Protein AF-A0A1X0R2D4-F1 (afdb_monomer)

pLDDT: mean 73.4, std 14.48, range [36.28, 89.81]

Secondary structure (DSSP, 8-state):
--HHHHHHHHHHHHHHHHHHHHHHHHHHHHHHT------HHHHHHHHH--S--TT-HHHHHHHHHHHHHHHTT---GGGHHHHHHHTTS--HHHHHHHHHHHHHHHTT-HHHHHHHHHHHHHHHHTTS--

Foldseek 3Di:
DPPVVVVVVVVVVVVVVVVVVCCCVVLVVLLVPQPDQDDLVVLLCQLPDPPPPVPCVSLLNSLSNLVNCVSVVHDNVVCLVSLLVQCLDPDPSSVVSSVVVLVSCCVVPVVSVVVSVVSVVVSVVVPPPD

Organism: NCBI:txid86635

Radius of gyration: 18.93 Å; Cα contacts (8 Å, |Δi|>4): 76; chains: 1; bounding box: 53×47×43 Å

Mean predicted aligned error: 11.96 Å

Nearest PDB structures (foldseek):
  6owo-assembly1_B  TM=8.757E-01  e=3.777E-05  Mus musculus
  7oho-assembly1_BBB  TM=8.797E-01  e=3.797E-04  Homo sapiens
  9c59-assembly1_B  TM=8.242E-01  e=1.747E-02  Homo sapiens
  8d00-assembly1_A  TM=5.655E-01  e=2.983E+00  Arabidopsis thaliana
  5t8v-assembly1_A  TM=5.249E-01  e=2.549E+00  Thermochaetoides thermophila DSM 1495

Structure (mmCIF, N/CA/C/O backbone):
data_AF-A0A1X0R2D4-F1
#
_entry.id   AF-A0A1X0R2D4-F1
#
loop_
_atom_site.group_PDB
_atom_site.id
_atom_site.type_symbol
_atom_site.label_atom_id
_atom_site.label_alt_id
_atom_site.label_comp_id
_atom_site.label_asym_id
_atom_site.label_entity_id
_atom_site.label_seq_id
_atom_site.pdbx_PDB_ins_code
_atom_site.Cartn_x
_atom_site.Cartn_y
_atom_site.Cartn_z
_atom_site.occupancy
_atom_site.B_iso_or_equiv
_atom_site.auth_seq_id
_atom_site.auth_comp_id
_atom_site.auth_asym_id
_atom_site.auth_atom_id
_atom_site.pdbx_PDB_model_num
ATOM 1 N N . MET A 1 1 ? 24.960 36.013 -26.367 1.00 56.59 1 MET A N 1
ATOM 2 C CA . MET A 1 1 ? 24.403 34.650 -26.585 1.00 56.59 1 MET A CA 1
ATOM 3 C C . MET A 1 1 ? 24.759 33.670 -25.456 1.00 56.59 1 MET A C 1
ATOM 5 O O . MET A 1 1 ? 24.051 32.684 -25.283 1.00 56.59 1 MET A O 1
ATOM 9 N N . SER A 1 2 ? 25.836 33.905 -24.694 1.00 59.03 2 SER A N 1
ATOM 10 C CA . SER A 1 2 ? 26.316 32.978 -23.657 1.00 59.03 2 SER A CA 1
ATOM 11 C C . SER A 1 2 ? 25.566 33.107 -22.324 1.00 59.03 2 SER A C 1
ATOM 13 O O . SER A 1 2 ? 25.245 32.090 -21.719 1.00 59.03 2 SER A O 1
ATOM 15 N N . ASP A 1 3 ? 25.176 34.317 -21.915 1.00 57.66 3 ASP A N 1
ATOM 16 C CA . ASP A 1 3 ? 24.598 34.574 -20.581 1.00 57.66 3 ASP A CA 1
ATOM 17 C C . ASP A 1 3 ? 23.207 33.956 -20.374 1.00 57.66 3 ASP A C 1
ATOM 19 O O . ASP A 1 3 ? 22.921 33.374 -19.328 1.00 57.66 3 ASP A O 1
ATOM 23 N N . ALA A 1 4 ? 22.366 33.958 -21.412 1.00 59.19 4 ALA A N 1
ATOM 24 C CA . ALA A 1 4 ? 21.039 33.340 -21.363 1.00 59.19 4 ALA A CA 1
ATOM 25 C C . ALA A 1 4 ? 21.099 31.807 -21.191 1.00 59.19 4 ALA A C 1
ATOM 27 O O . ALA A 1 4 ? 20.222 31.218 -20.557 1.00 59.19 4 ALA A O 1
ATOM 28 N N . LYS A 1 5 ? 22.153 31.152 -21.705 1.00 56.84 5 LYS A N 1
ATOM 29 C CA . LYS A 1 5 ? 22.366 29.704 -21.534 1.00 56.84 5 LYS A CA 1
ATOM 30 C C . LYS A 1 5 ? 22.801 29.356 -20.110 1.00 56.84 5 LYS A C 1
ATOM 32 O O . LYS A 1 5 ? 22.374 28.322 -19.599 1.00 56.84 5 LYS A O 1
ATOM 37 N N . TYR A 1 6 ? 23.606 30.198 -19.459 1.00 58.03 6 TYR A N 1
ATOM 38 C CA . TYR A 1 6 ? 23.994 29.997 -18.057 1.00 58.03 6 TYR A CA 1
ATOM 39 C C . TYR A 1 6 ? 22.823 30.232 -17.101 1.00 58.03 6 TYR A C 1
ATOM 41 O O . TYR A 1 6 ? 22.642 29.454 -16.169 1.00 58.03 6 TYR A O 1
ATOM 49 N N . PHE A 1 7 ? 21.978 31.225 -17.383 1.00 60.88 7 PHE A N 1
ATOM 50 C CA . PHE A 1 7 ? 20.772 31.491 -16.599 1.00 60.88 7 PHE A CA 1
ATOM 51 C C . PHE A 1 7 ? 19.745 30.347 -16.694 1.00 60.88 7 PHE A C 1
ATOM 53 O O . PHE A 1 7 ? 19.263 29.856 -15.675 1.00 60.88 7 PHE A O 1
ATOM 60 N N . GLN A 1 8 ? 19.482 29.837 -17.904 1.00 56.62 8 GLN A N 1
ATOM 61 C CA . GLN A 1 8 ? 18.628 28.659 -18.112 1.00 56.62 8 GLN A CA 1
ATOM 62 C C . GLN A 1 8 ? 19.200 27.388 -17.468 1.00 56.62 8 GLN A C 1
ATOM 64 O O . GLN A 1 8 ? 18.460 26.650 -16.819 1.00 56.62 8 GLN A O 1
ATOM 69 N N . ARG A 1 9 ? 20.517 27.145 -17.574 1.00 57.12 9 ARG A N 1
ATOM 70 C CA . ARG A 1 9 ? 21.158 26.018 -16.873 1.00 57.12 9 ARG A CA 1
ATOM 71 C C . ARG A 1 9 ? 21.061 26.164 -15.358 1.00 57.12 9 ARG A C 1
ATOM 73 O O . ARG A 1 9 ? 20.760 25.178 -14.700 1.00 57.12 9 ARG A O 1
ATOM 80 N N . GLY A 1 10 ? 21.255 27.365 -14.813 1.00 59.97 10 GLY A N 1
ATOM 81 C CA . GLY A 1 10 ? 21.095 27.648 -13.387 1.00 59.97 10 GLY A CA 1
ATOM 82 C C . GLY A 1 10 ? 19.697 27.287 -12.889 1.00 59.97 10 GLY A C 1
ATOM 83 O O . GLY A 1 10 ? 19.569 26.516 -11.944 1.00 59.97 10 GLY A O 1
ATOM 84 N N . ILE A 1 11 ? 18.645 27.737 -13.580 1.00 61.50 11 ILE A N 1
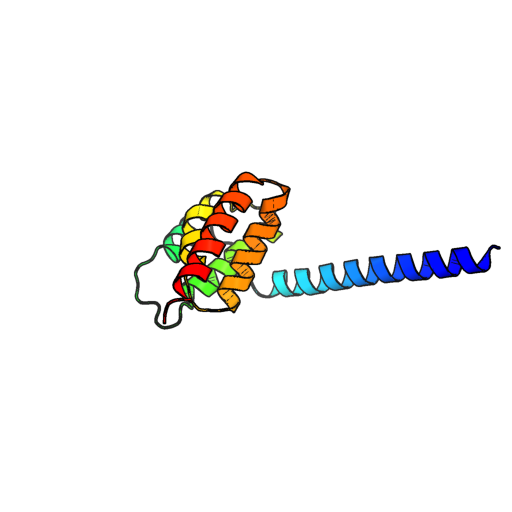ATOM 85 C CA . ILE A 1 11 ? 17.247 27.404 -13.247 1.00 61.50 11 ILE A CA 1
ATOM 86 C C . ILE A 1 11 ? 16.993 25.890 -13.307 1.00 61.50 11 ILE A C 1
ATOM 88 O O . ILE A 1 11 ? 16.353 25.338 -12.413 1.00 61.50 11 ILE A O 1
ATOM 92 N N . HIS A 1 12 ? 17.524 25.200 -14.320 1.00 60.09 12 HIS A N 1
ATOM 93 C CA . HIS A 1 12 ? 17.372 23.748 -14.461 1.00 60.09 12 HIS A CA 1
ATOM 94 C C . HIS A 1 12 ? 18.081 22.978 -13.336 1.00 60.09 12 HIS A C 1
ATOM 96 O O . HIS A 1 12 ? 17.561 21.991 -12.818 1.00 60.09 12 HIS A O 1
ATOM 102 N N . ILE A 1 13 ? 19.253 23.462 -12.923 1.00 68.19 13 ILE A N 1
ATOM 103 C CA . ILE A 1 13 ? 20.042 22.904 -11.827 1.00 68.19 13 ILE A CA 1
ATOM 104 C C . ILE A 1 13 ? 19.319 23.123 -10.490 1.00 68.19 13 ILE A C 1
ATOM 106 O O . ILE A 1 13 ? 19.140 22.166 -9.741 1.00 68.19 13 ILE A O 1
ATOM 110 N N . TYR A 1 14 ? 18.813 24.330 -10.212 1.00 64.31 14 TYR A N 1
ATOM 111 C CA . TYR A 1 14 ? 18.020 24.598 -9.006 1.00 64.31 14 TYR A CA 1
ATOM 112 C C . TYR A 1 14 ? 16.707 23.815 -8.983 1.00 64.31 14 TYR A C 1
ATOM 114 O O . TYR A 1 14 ? 16.324 23.336 -7.924 1.00 64.31 14 TYR A O 1
ATOM 122 N N . SER A 1 15 ? 16.044 23.613 -10.124 1.00 60.88 15 SER A N 1
ATOM 123 C CA . SER A 1 15 ? 14.855 22.757 -10.212 1.00 60.88 15 SER A CA 1
ATOM 124 C C . SER A 1 15 ? 15.185 21.294 -9.887 1.00 60.88 15 SER A C 1
ATOM 126 O O . SER A 1 15 ? 14.466 20.657 -9.117 1.00 60.88 15 SER A O 1
ATOM 128 N N . HIS A 1 16 ? 16.317 20.781 -10.382 1.00 61.00 16 HIS A N 1
ATOM 129 C CA . HIS A 1 16 ? 16.769 19.418 -10.104 1.00 61.00 16 HIS A CA 1
ATOM 130 C C . HIS A 1 16 ? 17.220 19.235 -8.647 1.00 61.00 16 HIS A C 1
ATOM 132 O O . HIS A 1 16 ? 16.869 18.234 -8.031 1.00 61.00 16 HIS A O 1
ATOM 138 N N . TYR A 1 17 ? 17.928 20.205 -8.056 1.00 63.38 17 TYR A N 1
ATOM 139 C CA . TYR A 1 17 ? 18.297 20.178 -6.636 1.00 63.38 17 TYR A CA 1
ATOM 140 C C . TYR A 1 17 ? 17.111 20.420 -5.713 1.00 63.38 17 TYR A C 1
ATOM 142 O O . TYR A 1 17 ? 17.055 19.809 -4.659 1.00 63.38 17 TYR A O 1
ATOM 150 N N . PHE A 1 18 ? 16.149 21.259 -6.089 1.00 60.84 18 PHE A N 1
ATOM 151 C CA . PHE A 1 18 ? 14.922 21.447 -5.322 1.00 60.84 18 PHE A CA 1
ATOM 152 C C . PHE A 1 18 ? 14.080 20.173 -5.343 1.00 60.84 18 PHE A C 1
ATOM 154 O O . PHE A 1 18 ? 13.630 19.720 -4.296 1.00 60.84 18 PHE A O 1
ATOM 161 N N . PHE A 1 19 ? 13.948 19.531 -6.506 1.00 56.34 19 PHE A N 1
ATOM 162 C CA . PHE A 1 19 ? 13.298 18.231 -6.620 1.00 56.34 19 PHE A CA 1
ATOM 163 C C . PHE A 1 19 ? 14.059 17.161 -5.833 1.00 56.34 19 PHE A C 1
ATOM 165 O O . PHE A 1 19 ? 13.447 16.459 -5.042 1.00 56.34 19 PHE A O 1
ATOM 172 N N . PHE A 1 20 ? 15.385 17.080 -5.961 1.00 57.75 20 PHE A N 1
ATOM 173 C CA . PHE A 1 20 ? 16.215 16.114 -5.240 1.00 57.75 20 PHE A CA 1
ATOM 174 C C . PHE A 1 20 ? 16.220 16.359 -3.727 1.00 57.75 20 PHE A C 1
ATOM 176 O O . PHE A 1 20 ? 16.132 15.405 -2.965 1.00 57.75 20 PHE A O 1
ATOM 183 N N . PHE A 1 21 ? 16.258 17.610 -3.267 1.00 56.38 21 PHE A N 1
ATOM 184 C CA . PHE A 1 21 ? 16.219 17.988 -1.852 1.00 56.38 21 PHE A CA 1
ATOM 185 C C . PHE A 1 21 ? 14.836 17.750 -1.248 1.00 56.38 21 PHE A C 1
ATOM 187 O O . PHE A 1 21 ? 14.737 17.244 -0.135 1.00 56.38 21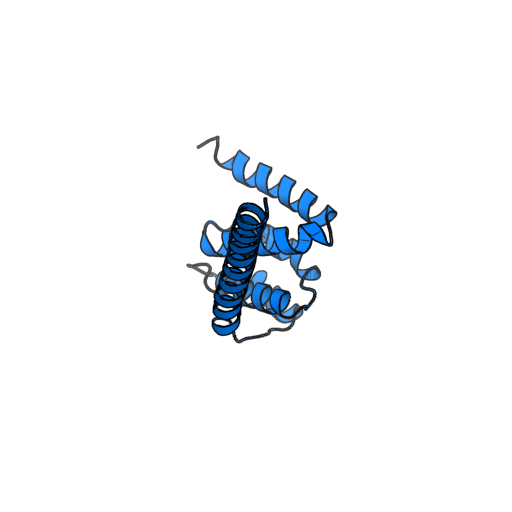 PHE A O 1
ATOM 194 N N . PHE A 1 22 ? 13.761 18.033 -1.985 1.00 51.12 22 PHE A N 1
ATOM 195 C CA . PHE A 1 22 ? 12.407 17.712 -1.545 1.00 51.12 22 PHE A CA 1
ATOM 196 C C . PHE A 1 22 ? 12.187 16.199 -1.525 1.00 51.12 22 PHE A C 1
ATOM 198 O O . PHE A 1 22 ? 11.636 15.684 -0.561 1.00 51.12 22 PHE A O 1
ATOM 205 N N . PHE A 1 23 ? 12.681 15.467 -2.527 1.00 51.09 23 PHE A N 1
ATOM 206 C CA . PHE A 1 23 ? 12.579 14.011 -2.565 1.00 51.09 23 PHE A CA 1
ATOM 207 C C . PHE A 1 23 ? 13.403 13.379 -1.449 1.00 51.09 23 PHE A C 1
ATOM 209 O O . PHE A 1 23 ? 12.874 12.558 -0.724 1.00 51.09 23 PHE A O 1
ATOM 216 N N . THR A 1 24 ? 14.649 13.801 -1.236 1.00 57.91 24 THR A N 1
ATOM 217 C CA . THR A 1 24 ? 15.506 13.267 -0.168 1.00 57.91 24 THR A CA 1
ATOM 218 C C . THR A 1 24 ? 15.010 13.644 1.216 1.00 57.91 24 THR A C 1
ATOM 220 O O . THR A 1 24 ? 14.937 12.760 2.049 1.00 57.91 24 THR A O 1
ATOM 223 N N . ASN A 1 25 ? 14.583 14.880 1.483 1.00 46.81 25 ASN A N 1
ATOM 224 C CA . ASN A 1 25 ? 14.090 15.251 2.815 1.00 46.81 25 ASN A CA 1
ATOM 225 C C . ASN A 1 25 ? 12.687 14.702 3.099 1.00 46.81 25 ASN A C 1
ATOM 227 O O . ASN A 1 25 ? 12.421 14.283 4.222 1.00 46.81 25 ASN A O 1
ATOM 231 N N . PHE A 1 26 ? 11.796 14.630 2.105 1.00 56.41 26 PHE A N 1
ATOM 232 C CA . PHE A 1 26 ? 10.471 14.025 2.278 1.00 56.41 26 PHE A CA 1
ATOM 233 C C . PHE A 1 26 ? 10.563 12.502 2.408 1.00 56.41 26 PHE A C 1
ATOM 235 O O . PHE A 1 26 ? 9.910 11.916 3.268 1.00 56.41 26 PHE A O 1
ATOM 242 N N . PHE A 1 27 ? 11.417 11.859 1.610 1.00 53.09 27 PHE A N 1
ATOM 243 C CA . PHE A 1 27 ? 11.677 10.423 1.681 1.00 53.09 27 PHE A CA 1
ATOM 244 C C . PHE A 1 27 ? 12.462 10.047 2.938 1.00 53.09 27 PHE A C 1
ATOM 246 O O . PHE A 1 27 ? 12.158 9.035 3.552 1.00 53.09 27 PHE A O 1
ATOM 253 N N . PHE A 1 28 ? 13.406 10.875 3.387 1.00 52.06 28 PHE A N 1
ATOM 254 C CA . PHE A 1 28 ? 14.151 10.662 4.629 1.00 52.06 28 PHE A CA 1
ATOM 255 C C . PHE A 1 28 ? 13.280 10.894 5.867 1.00 52.06 28 PHE A C 1
ATOM 257 O O . PHE A 1 28 ? 13.325 10.099 6.802 1.00 52.06 28 PHE A O 1
ATOM 264 N N . PHE A 1 29 ? 12.406 11.906 5.859 1.00 53.69 29 PHE A N 1
ATOM 265 C CA . PHE A 1 29 ? 11.405 12.091 6.915 1.00 53.69 29 PHE A CA 1
ATOM 266 C C . PHE A 1 29 ? 10.402 10.928 6.952 1.00 53.69 29 PHE A C 1
ATOM 268 O O . PHE A 1 29 ? 10.003 10.476 8.024 1.00 53.69 29 PHE A O 1
ATOM 275 N N . PHE A 1 30 ? 10.052 10.380 5.785 1.00 54.97 30 PHE A N 1
ATOM 276 C CA . PHE A 1 30 ? 9.262 9.158 5.681 1.00 54.97 30 PHE A CA 1
ATOM 277 C C . PHE A 1 30 ? 10.021 7.926 6.212 1.00 54.97 30 PHE A C 1
ATOM 279 O O . PHE A 1 30 ? 9.445 7.103 6.920 1.00 54.97 30 PHE A O 1
ATOM 286 N N . PHE A 1 31 ? 11.319 7.822 5.922 1.00 50.84 31 PHE A N 1
ATOM 287 C CA . PHE A 1 31 ? 12.190 6.720 6.334 1.00 50.84 31 PHE A CA 1
ATOM 288 C C . PHE A 1 31 ? 12.446 6.706 7.851 1.00 50.84 31 PHE A C 1
ATOM 290 O O . PHE A 1 31 ? 12.432 5.644 8.470 1.00 50.84 31 PHE A O 1
ATOM 297 N N . PHE A 1 32 ? 12.614 7.874 8.477 1.00 51.28 32 PHE A N 1
ATOM 298 C CA . PHE A 1 32 ? 12.949 7.975 9.902 1.00 51.28 32 PHE A CA 1
ATOM 299 C C . PHE A 1 32 ? 11.74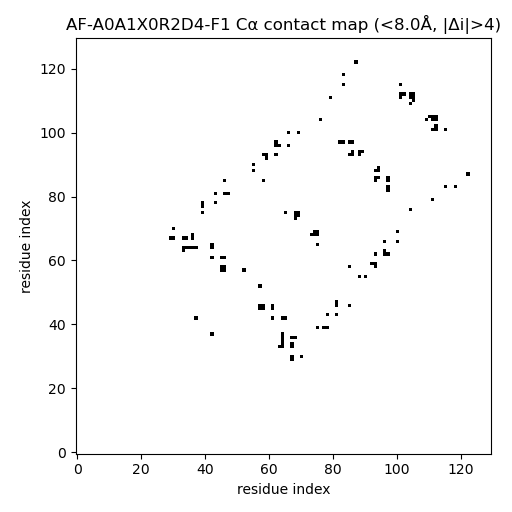3 7.744 10.833 1.00 51.28 32 PHE A C 1
ATOM 301 O O . PHE A 1 32 ? 11.914 7.305 11.968 1.00 51.28 32 PHE A O 1
ATOM 308 N N . PHE A 1 33 ? 10.509 7.985 10.372 1.00 53.84 33 PHE A N 1
ATOM 309 C CA . PHE A 1 33 ? 9.316 7.903 11.230 1.00 53.84 33 PHE A CA 1
ATOM 310 C C . PHE A 1 33 ? 8.737 6.475 11.384 1.00 53.84 33 PHE A C 1
ATOM 312 O O . PHE A 1 33 ? 7.844 6.269 12.208 1.00 53.84 33 PHE A O 1
ATOM 319 N N . PHE A 1 34 ? 9.206 5.475 10.618 1.00 54.69 34 PHE A N 1
ATOM 320 C CA . PHE A 1 34 ? 8.540 4.160 10.495 1.00 54.69 34 PHE A CA 1
ATOM 321 C C . PHE A 1 34 ? 9.435 2.936 10.740 1.00 54.69 34 PHE A C 1
ATOM 323 O O . PHE A 1 34 ? 9.315 1.923 10.050 1.00 54.69 34 PHE A O 1
ATOM 330 N N . PHE A 1 35 ? 10.290 2.989 11.764 1.00 50.19 35 PHE A N 1
ATOM 331 C CA . PHE A 1 35 ? 11.121 1.858 12.196 1.00 50.19 35 PHE A CA 1
ATOM 332 C C . PHE A 1 35 ? 10.294 0.701 12.799 1.00 50.19 35 PHE A C 1
ATOM 334 O O . PHE A 1 35 ? 10.218 0.522 14.010 1.00 50.19 35 PHE A O 1
ATOM 341 N N . HIS A 1 36 ? 9.682 -0.117 11.937 1.00 56.88 36 HIS A N 1
ATOM 342 C CA . HIS A 1 36 ? 9.587 -1.564 12.144 1.00 56.88 36 HIS A CA 1
ATOM 343 C C . HIS A 1 36 ? 9.336 -2.279 10.808 1.00 56.88 36 HIS A C 1
ATOM 345 O O . HIS A 1 36 ? 8.214 -2.323 10.298 1.00 56.88 36 HIS A O 1
ATOM 351 N N . VAL A 1 37 ? 10.398 -2.838 10.231 1.00 62.00 37 VAL A N 1
ATOM 352 C CA . VAL A 1 37 ? 10.333 -3.700 9.045 1.00 62.00 37 VAL A CA 1
ATOM 353 C C . VAL A 1 37 ? 9.718 -5.033 9.472 1.00 62.00 37 VAL A C 1
ATOM 355 O O . VAL A 1 37 ? 10.386 -5.862 10.078 1.00 62.00 37 VAL A O 1
ATOM 358 N N . GLY A 1 38 ? 8.420 -5.209 9.226 1.00 65.94 38 GLY A N 1
ATOM 359 C CA . GLY A 1 38 ? 7.716 -6.471 9.483 1.00 65.94 38 GLY A CA 1
ATOM 360 C C . GLY A 1 38 ? 7.780 -7.416 8.283 1.00 65.94 38 GLY A C 1
ATOM 361 O O . GLY A 1 38 ? 7.867 -6.959 7.140 1.00 65.94 38 GLY A O 1
ATOM 362 N N . LYS A 1 39 ? 7.692 -8.730 8.525 1.00 78.75 39 LYS A N 1
ATOM 363 C CA . LYS A 1 39 ? 7.581 -9.726 7.444 1.00 78.75 39 LYS A CA 1
ATOM 364 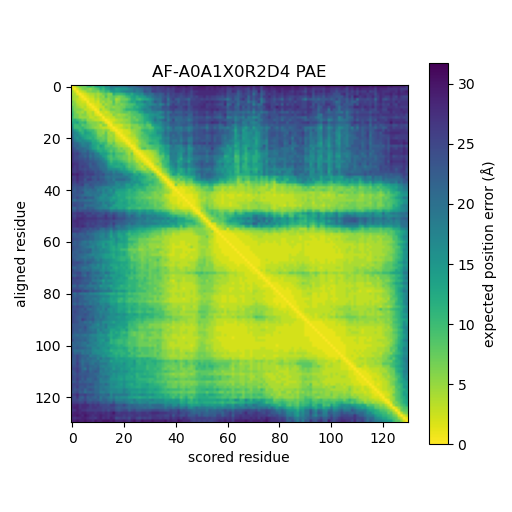C C . LYS A 1 39 ? 6.218 -9.614 6.758 1.00 78.75 39 LYS A C 1
ATOM 366 O O . LYS A 1 39 ? 5.210 -9.371 7.416 1.00 78.75 39 LYS A O 1
ATOM 371 N N . ILE A 1 40 ? 6.155 -9.882 5.450 1.00 82.88 40 ILE A N 1
ATOM 372 C CA . ILE A 1 40 ? 4.914 -9.797 4.647 1.00 82.88 40 ILE A CA 1
ATOM 373 C C . ILE A 1 40 ? 3.748 -10.560 5.298 1.00 82.88 40 ILE A C 1
ATOM 375 O O . ILE A 1 40 ? 2.630 -10.055 5.345 1.00 82.88 40 ILE A O 1
ATOM 379 N N . GLN A 1 41 ? 4.010 -11.754 5.839 1.00 82.00 41 GLN A N 1
ATOM 380 C CA . GLN A 1 41 ? 2.991 -12.593 6.479 1.00 82.00 41 GLN A CA 1
ATOM 381 C C . GLN A 1 41 ? 2.400 -11.949 7.743 1.00 82.00 41 GLN A C 1
ATOM 383 O O . GLN A 1 41 ? 1.190 -12.007 7.956 1.00 82.00 41 GLN A O 1
ATOM 388 N N . GLU A 1 42 ? 3.229 -11.283 8.546 1.00 84.81 42 GLU A N 1
ATOM 389 C CA . GLU A 1 42 ? 2.794 -10.573 9.753 1.00 84.81 42 GLU A CA 1
ATOM 390 C C . GLU A 1 42 ? 1.972 -9.337 9.388 1.00 84.81 42 GLU A C 1
ATOM 392 O O . GLU A 1 42 ? 0.896 -9.119 9.944 1.00 84.81 42 GLU A O 1
ATOM 397 N N . LEU A 1 43 ? 2.431 -8.563 8.395 1.00 85.44 43 LEU A N 1
ATOM 398 C CA . LEU A 1 43 ? 1.698 -7.395 7.897 1.00 85.44 43 LEU A CA 1
ATOM 399 C C . LEU A 1 43 ? 0.322 -7.802 7.365 1.00 85.44 43 LEU A C 1
ATOM 401 O O . LEU A 1 43 ? -0.669 -7.134 7.652 1.00 85.44 43 LEU A O 1
ATOM 405 N N . ARG A 1 44 ? 0.245 -8.925 6.641 1.00 85.62 44 ARG A N 1
ATOM 406 C CA . ARG A 1 44 ? -1.022 -9.474 6.154 1.00 85.62 44 ARG A CA 1
ATOM 407 C C . ARG A 1 44 ? -1.968 -9.810 7.300 1.00 85.62 44 ARG A C 1
ATOM 409 O O . ARG A 1 44 ? -3.100 -9.341 7.301 1.00 85.62 44 ARG A O 1
ATOM 416 N N . ALA A 1 45 ? -1.486 -10.560 8.289 1.00 85.81 45 ALA A N 1
ATOM 417 C CA . ALA A 1 45 ? -2.278 -10.944 9.453 1.00 85.81 45 ALA A CA 1
ATOM 418 C C . ALA A 1 45 ? -2.752 -9.726 10.269 1.00 85.81 45 ALA A C 1
ATOM 420 O O . ALA A 1 45 ? -3.862 -9.724 10.800 1.00 85.81 45 ALA A O 1
ATOM 421 N N . GLU A 1 46 ? -1.938 -8.668 10.362 1.00 84.38 46 GLU A N 1
ATOM 422 C CA . GLU A 1 46 ? -2.340 -7.412 11.001 1.00 84.38 46 GLU A CA 1
ATOM 423 C C . GLU A 1 46 ? -3.375 -6.626 10.168 1.00 84.38 46 GLU A C 1
ATOM 425 O O . GLU A 1 46 ? -4.252 -5.994 10.759 1.00 84.38 46 GLU A O 1
ATOM 430 N N . LEU A 1 47 ? -3.311 -6.668 8.827 1.00 83.25 47 LEU A N 1
ATOM 431 C CA . LEU A 1 47 ? -4.290 -6.023 7.936 1.00 83.25 47 LEU A CA 1
ATOM 432 C C . LEU A 1 47 ? -5.662 -6.702 7.957 1.00 83.25 47 LEU A C 1
ATOM 434 O O . LEU A 1 47 ? -6.680 -6.004 7.951 1.00 83.25 47 LEU A O 1
ATOM 438 N N . THR A 1 48 ? -5.686 -8.036 7.960 1.00 82.62 48 THR A N 1
ATOM 439 C CA . THR A 1 48 ? -6.917 -8.840 7.889 1.00 82.62 48 THR A CA 1
ATOM 440 C C . THR A 1 48 ? -7.537 -9.110 9.254 1.00 82.62 48 THR A C 1
ATOM 442 O O . THR A 1 48 ? -8.609 -9.702 9.331 1.00 82.62 48 THR A O 1
ATOM 445 N N . SER A 1 49 ? -6.892 -8.685 10.343 1.00 79.75 49 SER A N 1
ATOM 446 C CA . SER A 1 49 ? -7.402 -8.940 11.686 1.00 79.75 49 SER A CA 1
ATOM 447 C C . SER A 1 49 ? -8.777 -8.289 11.883 1.00 79.75 49 SER A C 1
ATOM 449 O O . SER A 1 49 ? -8.912 -7.071 11.758 1.00 79.75 49 SER A O 1
ATOM 451 N N . GLU A 1 50 ? -9.768 -9.084 12.279 1.00 65.00 50 GLU A N 1
ATOM 452 C CA . GLU A 1 50 ? -11.137 -8.626 12.570 1.00 65.00 50 GLU A CA 1
ATOM 453 C C . GLU A 1 50 ? -11.296 -8.015 13.970 1.00 65.00 50 GLU A C 1
ATOM 455 O O . GLU A 1 50 ? -12.394 -7.626 14.376 1.00 65.00 50 GLU A O 1
ATOM 460 N N . LYS A 1 51 ? -10.204 -7.910 14.742 1.00 67.62 51 LYS A N 1
ATOM 461 C CA . LYS A 1 51 ? -10.242 -7.257 16.055 1.00 67.62 51 LYS A CA 1
ATOM 462 C C . LYS A 1 51 ? -10.769 -5.830 15.877 1.00 67.62 51 LYS A C 1
ATOM 464 O O . LYS A 1 51 ? -10.261 -5.091 15.037 1.00 67.62 51 LYS A O 1
ATOM 469 N N . ARG A 1 52 ? -11.786 -5.447 16.664 1.00 56.28 52 ARG A N 1
ATOM 470 C CA . ARG A 1 52 ? -12.404 -4.110 16.617 1.00 56.28 52 ARG A CA 1
ATOM 471 C C . ARG A 1 52 ? -11.345 -3.021 16.791 1.00 56.28 52 ARG A C 1
ATOM 473 O O . ARG A 1 52 ? -10.946 -2.686 17.901 1.00 56.28 52 ARG A O 1
ATOM 480 N N . ASP A 1 53 ? -10.947 -2.428 15.678 1.00 64.81 53 ASP A N 1
ATOM 481 C CA . ASP A 1 53 ? -10.054 -1.281 15.621 1.00 64.81 53 ASP A CA 1
ATOM 482 C C . ASP A 1 53 ? -10.905 -0.008 15.571 1.00 64.81 53 ASP A C 1
ATOM 484 O O . ASP A 1 53 ? -11.126 0.565 14.504 1.00 64.81 53 ASP A O 1
ATOM 488 N N . GLN A 1 54 ? -11.415 0.442 16.727 1.00 60.41 54 GLN A N 1
ATOM 489 C CA . GLN A 1 54 ? -12.330 1.599 16.825 1.00 60.41 54 GLN A CA 1
ATOM 490 C C . GLN A 1 54 ? -11.829 2.857 16.089 1.00 60.41 54 GLN A C 1
ATOM 492 O O . GLN A 1 54 ? -12.628 3.700 15.691 1.00 60.41 54 GLN A O 1
ATOM 497 N N . LYS A 1 55 ? -10.513 2.987 15.873 1.00 70.25 55 LYS A N 1
ATOM 498 C CA . LYS A 1 55 ? -9.893 4.143 15.210 1.00 70.25 55 LYS A CA 1
ATOM 499 C C . LYS A 1 55 ? -9.005 3.778 14.014 1.00 70.25 55 LYS A C 1
ATOM 501 O O . LYS A 1 55 ? -8.257 4.627 13.536 1.00 70.25 55 LYS A O 1
ATOM 506 N N . HIS A 1 56 ? -9.073 2.539 13.515 1.00 79.75 56 HIS A N 1
ATOM 507 C CA . HIS A 1 56 ? -8.229 2.053 12.409 1.00 79.75 56 HIS A CA 1
ATOM 508 C C . HIS A 1 56 ? -6.717 2.254 12.648 1.00 79.75 56 HIS A C 1
ATOM 510 O O . HIS A 1 56 ? -5.939 2.381 11.698 1.00 79.75 56 HIS A O 1
ATOM 516 N N . GLN A 1 57 ? -6.292 2.310 13.915 1.00 81.19 57 GLN A N 1
ATOM 517 C CA . GLN A 1 57 ? -4.911 2.625 14.291 1.00 81.19 57 GLN A CA 1
ATOM 518 C C . GLN A 1 57 ? -3.963 1.523 13.831 1.00 81.19 57 GLN A C 1
ATOM 520 O O . GLN A 1 57 ? -2.886 1.818 13.319 1.00 81.19 57 GLN A O 1
ATOM 525 N N . ARG A 1 58 ? -4.381 0.256 13.910 1.00 83.44 58 ARG A N 1
ATOM 526 C CA . ARG A 1 58 ? -3.553 -0.854 13.435 1.00 83.44 58 ARG A CA 1
ATOM 527 C C . ARG A 1 58 ? -3.351 -0.814 11.929 1.00 83.44 58 ARG A C 1
ATOM 529 O O . ARG A 1 58 ? -2.212 -0.804 11.485 1.00 83.44 58 ARG A O 1
ATOM 536 N N . LYS A 1 59 ? -4.426 -0.675 11.140 1.00 86.06 59 LYS A N 1
ATOM 537 C CA . LYS A 1 59 ? -4.340 -0.541 9.669 1.00 86.06 59 LYS A CA 1
ATOM 538 C C . LYS A 1 59 ? -3.425 0.613 9.262 1.00 86.06 59 LYS A C 1
ATOM 540 O O . LYS A 1 59 ? -2.623 0.475 8.345 1.00 86.06 59 LYS A O 1
ATOM 545 N N . LYS A 1 60 ? -3.494 1.732 9.985 1.00 85.56 60 LYS A N 1
ATOM 546 C CA . LYS A 1 60 ? -2.595 2.875 9.805 1.00 85.56 60 LYS A CA 1
ATOM 547 C C . LYS A 1 60 ? -1.134 2.509 10.074 1.00 85.56 60 LYS A C 1
ATOM 549 O O . LYS A 1 60 ? -0.280 2.792 9.240 1.00 85.56 60 LYS A O 1
ATOM 554 N N . THR A 1 61 ? -0.843 1.874 11.206 1.00 85.88 61 THR A N 1
ATOM 555 C CA . THR A 1 61 ? 0.511 1.411 11.547 1.00 85.88 61 THR A CA 1
ATOM 556 C C . THR A 1 61 ? 1.036 0.406 10.525 1.00 85.88 61 THR A C 1
ATOM 558 O O . THR A 1 61 ? 2.185 0.503 10.110 1.00 85.88 61 THR A O 1
ATOM 561 N N . VAL A 1 62 ? 0.200 -0.513 10.047 1.00 87.81 62 VAL A N 1
ATOM 562 C CA . VAL A 1 62 ? 0.605 -1.495 9.036 1.00 87.81 62 VAL A CA 1
ATOM 563 C C . VAL A 1 62 ? 0.896 -0.832 7.694 1.00 87.81 62 VAL A C 1
ATOM 565 O O . VAL A 1 62 ? 1.935 -1.104 7.102 1.00 87.81 62 VAL A O 1
ATOM 568 N N . MET A 1 63 ? 0.047 0.093 7.234 1.0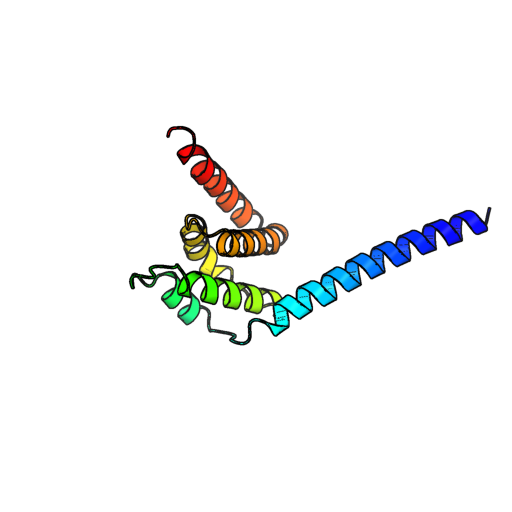0 87.75 63 MET A N 1
ATOM 569 C CA . MET A 1 63 ? 0.303 0.832 5.992 1.00 87.75 63 MET A CA 1
ATOM 570 C C . MET A 1 63 ? 1.622 1.603 6.043 1.00 87.75 63 MET A C 1
ATOM 572 O O . MET A 1 63 ? 2.365 1.615 5.067 1.00 87.75 63 MET A O 1
ATOM 576 N N . LYS A 1 64 ? 1.957 2.180 7.198 1.00 86.62 64 LYS A N 1
ATOM 577 C CA . LYS A 1 64 ? 3.251 2.825 7.437 1.00 86.62 64 LYS A CA 1
ATOM 578 C C . LYS A 1 64 ? 4.422 1.850 7.264 1.00 86.62 64 LYS A C 1
ATOM 580 O O . LYS A 1 64 ? 5.353 2.152 6.520 1.00 86.62 64 LYS A O 1
ATOM 585 N N . LYS A 1 65 ? 4.334 0.656 7.867 1.00 87.06 65 LYS A N 1
ATOM 586 C CA . LYS A 1 65 ? 5.333 -0.420 7.707 1.00 87.06 65 LYS A CA 1
ATOM 587 C C . LYS A 1 65 ? 5.453 -0.896 6.250 1.00 87.06 65 LYS A C 1
ATOM 589 O O . LYS A 1 65 ? 6.557 -1.185 5.797 1.00 87.06 65 LYS A O 1
ATOM 594 N N . ILE A 1 66 ? 4.342 -0.978 5.508 1.00 88.06 66 ILE A N 1
ATOM 595 C CA . ILE A 1 66 ? 4.335 -1.387 4.090 1.00 88.06 66 ILE A CA 1
ATOM 596 C C . ILE A 1 66 ? 5.072 -0.364 3.233 1.00 88.06 66 ILE A C 1
ATOM 598 O O . ILE A 1 66 ? 5.910 -0.742 2.419 1.00 88.06 66 ILE A O 1
ATOM 602 N N . VAL A 1 67 ? 4.798 0.929 3.418 1.00 85.94 67 VAL A N 1
ATOM 603 C CA . VAL A 1 67 ? 5.492 1.954 2.635 1.00 85.94 67 VAL A CA 1
ATOM 604 C C . VAL A 1 67 ? 6.972 2.014 3.001 1.00 85.94 67 VAL A C 1
ATOM 606 O O . VAL A 1 67 ? 7.791 2.081 2.093 1.00 85.94 67 VAL A O 1
ATOM 609 N N . ALA A 1 68 ? 7.336 1.880 4.281 1.00 83.88 68 ALA A N 1
ATOM 610 C CA . ALA A 1 68 ? 8.741 1.773 4.684 1.00 83.88 68 ALA A CA 1
ATOM 611 C C . ALA A 1 68 ? 9.450 0.601 3.975 1.00 83.88 68 ALA A C 1
ATOM 613 O O . ALA A 1 68 ? 10.516 0.766 3.384 1.00 83.88 68 ALA A O 1
ATOM 614 N N . ASN A 1 69 ? 8.806 -0.564 3.931 1.00 84.12 69 ASN A N 1
ATOM 615 C CA . ASN A 1 69 ? 9.303 -1.721 3.193 1.00 84.12 69 ASN A CA 1
ATOM 616 C C . ASN A 1 69 ? 9.455 -1.465 1.683 1.00 84.12 69 ASN A C 1
ATOM 618 O O . ASN A 1 69 ? 10.476 -1.837 1.107 1.00 84.12 69 ASN A O 1
ATOM 622 N N . MET A 1 70 ? 8.484 -0.798 1.048 1.00 85.38 70 MET A N 1
ATOM 623 C CA . MET A 1 70 ? 8.593 -0.414 -0.365 1.00 85.38 70 MET A CA 1
ATOM 624 C C . MET A 1 70 ? 9.782 0.519 -0.606 1.00 85.38 70 MET A C 1
ATOM 626 O O . MET A 1 70 ? 10.504 0.347 -1.584 1.00 85.38 70 MET A O 1
ATOM 630 N N . THR A 1 71 ? 10.013 1.485 0.290 1.00 78.75 71 THR A N 1
ATOM 631 C CA . THR A 1 71 ? 11.150 2.413 0.181 1.00 78.75 71 THR A CA 1
ATOM 632 C C . THR A 1 71 ? 12.505 1.730 0.366 1.00 78.75 71 THR A C 1
ATOM 634 O O . THR A 1 71 ? 13.503 2.215 -0.155 1.00 78.75 71 THR A O 1
ATOM 637 N N . MET A 1 72 ? 12.535 0.580 1.046 1.00 80.31 72 MET A N 1
ATOM 638 C CA . MET A 1 72 ? 13.720 -0.273 1.186 1.00 80.31 72 MET A CA 1
ATOM 639 C C . MET A 1 72 ? 13.930 -1.226 -0.002 1.00 80.31 72 MET A C 1
ATOM 641 O O . MET A 1 72 ? 14.907 -1.967 -0.016 1.00 80.31 72 MET A O 1
ATOM 645 N N . GLY A 1 73 ? 13.034 -1.219 -0.995 1.00 79.31 73 GLY A N 1
ATOM 646 C CA . GLY A 1 73 ? 13.127 -2.074 -2.181 1.00 79.31 73 GLY A CA 1
ATOM 647 C C . GLY A 1 73 ? 12.531 -3.475 -2.013 1.00 79.31 73 GLY A C 1
ATOM 648 O O . GLY A 1 73 ? 12.671 -4.298 -2.915 1.00 79.31 73 GLY A O 1
ATOM 649 N N . ASN A 1 74 ? 11.843 -3.761 -0.901 1.00 83.94 74 ASN A N 1
ATOM 650 C CA . ASN A 1 74 ? 11.174 -5.047 -0.705 1.00 83.94 74 ASN A CA 1
ATOM 651 C C . ASN A 1 74 ? 9.869 -5.117 -1.512 1.00 83.94 74 ASN A C 1
ATOM 653 O O . ASN A 1 74 ? 9.063 -4.181 -1.481 1.00 83.94 74 ASN A O 1
ATOM 657 N N . ASP A 1 75 ? 9.610 -6.249 -2.176 1.00 86.00 75 ASP A N 1
ATOM 658 C CA . ASP A 1 75 ? 8.357 -6.426 -2.914 1.00 86.00 75 ASP A CA 1
ATOM 659 C C . ASP A 1 75 ? 7.179 -6.728 -1.973 1.00 86.00 75 ASP A C 1
ATOM 661 O O . ASP A 1 75 ? 7.031 -7.820 -1.432 1.00 86.00 75 ASP A O 1
ATOM 665 N N . MET A 1 76 ? 6.302 -5.740 -1.816 1.00 88.81 76 MET A N 1
ATOM 666 C CA . MET A 1 76 ? 5.039 -5.808 -1.084 1.00 88.81 76 MET A CA 1
ATOM 667 C C . MET A 1 76 ? 3.831 -6.067 -2.003 1.00 88.81 76 MET A C 1
ATOM 669 O O . MET A 1 76 ? 2.690 -5.958 -1.548 1.00 88.81 76 MET A O 1
ATOM 673 N N . SER A 1 77 ? 4.034 -6.403 -3.284 1.00 87.44 77 SER A N 1
ATOM 674 C CA . SER A 1 77 ? 2.950 -6.729 -4.228 1.00 87.44 77 SER A CA 1
ATOM 675 C C . SER A 1 77 ? 1.987 -7.840 -3.773 1.00 87.44 77 SER A C 1
ATOM 677 O O . SER A 1 77 ? 0.794 -7.713 -4.053 1.00 87.44 77 SER A O 1
ATOM 679 N N . PRO A 1 78 ? 2.400 -8.870 -2.999 1.00 89.81 78 PRO A N 1
ATOM 680 C CA . PRO A 1 78 ? 1.472 -9.904 -2.528 1.00 89.81 78 PRO A CA 1
ATOM 681 C C . PRO A 1 78 ? 0.362 -9.392 -1.595 1.00 89.81 78 PRO A C 1
ATOM 683 O O . PRO A 1 78 ? -0.646 -10.071 -1.413 1.00 89.81 78 PRO A O 1
ATOM 686 N N . LEU A 1 79 ? 0.536 -8.201 -1.007 1.00 88.19 79 LEU A N 1
ATOM 687 C CA . LEU A 1 79 ? -0.448 -7.552 -0.132 1.00 88.19 79 LEU A CA 1
ATOM 688 C C . LEU A 1 79 ? -1.485 -6.725 -0.903 1.00 88.19 79 LEU A C 1
ATOM 690 O O . LEU A 1 79 ? -2.384 -6.155 -0.291 1.00 88.19 79 LEU A O 1
ATOM 694 N N . PHE A 1 80 ? -1.387 -6.644 -2.233 1.00 87.88 80 PHE A N 1
ATOM 695 C CA . PHE A 1 80 ? -2.302 -5.871 -3.074 1.00 87.88 80 PHE A CA 1
ATOM 696 C C . PHE A 1 80 ? -3.801 -6.106 -2.787 1.00 87.88 80 PHE A C 1
ATOM 698 O O . PHE A 1 80 ? -4.498 -5.116 -2.546 1.00 87.88 80 PHE A O 1
ATOM 705 N N . PRO A 1 81 ? -4.327 -7.350 -2.736 1.00 87.62 81 PRO A N 1
ATOM 706 C CA . PRO A 1 81 ? -5.750 -7.569 -2.453 1.00 87.62 81 PRO A CA 1
ATOM 707 C C .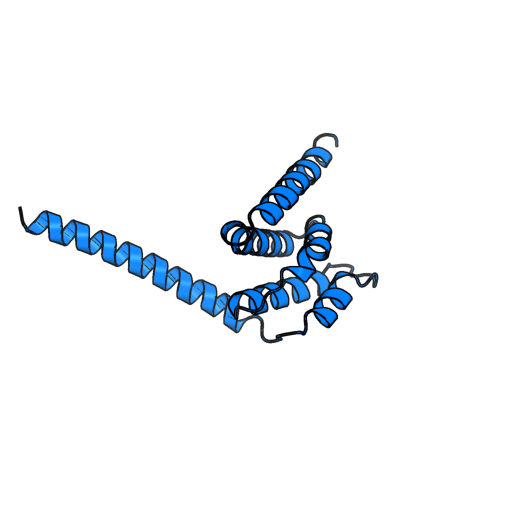 PRO A 1 81 ? -6.159 -7.057 -1.064 1.00 87.62 81 PRO A C 1
ATOM 709 O O . PRO A 1 81 ? -7.239 -6.490 -0.896 1.00 87.62 81 PRO A O 1
ATOM 712 N N . ASP A 1 82 ? -5.274 -7.186 -0.076 1.00 88.69 82 ASP A N 1
ATOM 713 C CA . ASP A 1 82 ? -5.514 -6.710 1.286 1.00 88.69 82 ASP A CA 1
ATOM 714 C C . ASP A 1 82 ? -5.521 -5.170 1.335 1.00 88.69 82 ASP A C 1
ATOM 716 O O . ASP A 1 82 ? -6.371 -4.555 1.981 1.00 88.69 82 ASP A O 1
ATOM 720 N N . ILE A 1 83 ? -4.630 -4.525 0.577 1.00 88.56 83 ILE A N 1
ATOM 721 C CA . ILE A 1 83 ? -4.539 -3.063 0.446 1.00 88.56 83 ILE A CA 1
ATOM 722 C C . ILE A 1 83 ? -5.771 -2.479 -0.264 1.00 88.56 83 ILE A C 1
ATOM 724 O O . ILE A 1 83 ? -6.266 -1.423 0.143 1.00 88.56 83 ILE A O 1
ATOM 728 N N . LEU A 1 84 ? -6.317 -3.164 -1.274 1.00 86.31 84 LEU A N 1
ATOM 729 C CA . LEU A 1 84 ? -7.568 -2.753 -1.922 1.00 86.31 84 LEU A CA 1
ATOM 730 C C . LEU A 1 84 ? -8.749 -2.744 -0.939 1.00 86.31 84 LEU A C 1
ATOM 732 O O . LEU A 1 84 ? -9.573 -1.830 -0.977 1.00 86.31 84 LEU A O 1
ATOM 736 N N . ASN A 1 85 ? -8.807 -3.696 -0.005 1.00 84.38 85 ASN A N 1
ATOM 737 C CA . ASN A 1 85 ? -9.818 -3.693 1.057 1.00 84.38 85 ASN A CA 1
ATOM 738 C C . ASN A 1 85 ? -9.623 -2.523 2.034 1.00 84.38 85 ASN A C 1
ATOM 740 O O . ASN A 1 85 ? -10.588 -1.894 2.473 1.00 84.38 85 ASN A O 1
ATOM 744 N N . VAL A 1 86 ? -8.372 -2.171 2.338 1.00 85.31 86 VAL A N 1
ATOM 745 C CA . VAL A 1 86 ? -8.030 -1.030 3.203 1.00 85.31 86 VAL A CA 1
ATOM 746 C C . VAL A 1 86 ? -8.392 0.318 2.560 1.00 85.31 86 VAL A C 1
ATOM 748 O O . VAL A 1 86 ? -8.665 1.278 3.278 1.00 85.31 86 VAL A O 1
ATOM 751 N N . MET A 1 87 ? -8.491 0.403 1.230 1.00 84.50 87 MET A N 1
ATOM 752 C CA . MET A 1 87 ? -8.905 1.620 0.512 1.00 84.50 87 MET A CA 1
ATOM 753 C C . MET A 1 87 ? -10.309 2.120 0.904 1.00 84.50 87 MET A C 1
ATOM 755 O O . MET A 1 87 ? -10.583 3.324 0.847 1.00 84.50 87 MET A O 1
ATOM 759 N N . GLN A 1 88 ? -11.190 1.210 1.325 1.00 79.88 88 GLN A N 1
ATOM 760 C CA . GLN A 1 88 ? -12.563 1.522 1.734 1.00 79.88 88 GLN A CA 1
ATOM 761 C C . GLN A 1 88 ? -12.622 2.246 3.092 1.00 79.88 88 GLN A C 1
ATOM 763 O O . GLN A 1 88 ? -13.624 2.881 3.419 1.00 79.88 88 GLN A O 1
ATOM 768 N N . VAL A 1 89 ? -11.535 2.213 3.872 1.00 83.69 89 VAL A N 1
ATOM 769 C CA . VAL A 1 89 ? -11.446 2.866 5.183 1.00 83.69 89 VAL A CA 1
ATOM 770 C C . VAL A 1 89 ? -11.571 4.395 5.032 1.00 83.69 89 VAL A C 1
ATOM 772 O O . VAL A 1 89 ? -10.855 4.996 4.225 1.00 83.69 89 VAL A O 1
ATOM 775 N N . PRO A 1 90 ? -12.424 5.081 5.819 1.00 82.12 90 PRO A N 1
ATOM 776 C CA . PRO A 1 90 ? -12.683 6.518 5.660 1.00 82.12 90 PRO A CA 1
ATOM 777 C C . PRO A 1 90 ? -11.538 7.441 6.127 1.00 82.12 90 PRO A C 1
ATOM 779 O O . PRO A 1 90 ? -11.652 8.661 6.029 1.00 82.12 90 PRO A O 1
ATOM 782 N N . VAL A 1 91 ? -10.417 6.897 6.605 1.00 84.44 91 VAL A N 1
ATOM 783 C CA . VAL A 1 91 ? -9.285 7.670 7.140 1.00 84.44 91 VAL A CA 1
ATOM 784 C C . VAL A 1 91 ? -8.390 8.196 6.011 1.00 84.44 91 VAL A C 1
ATOM 786 O O . VAL A 1 91 ? -7.748 7.426 5.297 1.00 84.44 91 VAL A O 1
ATOM 789 N N . LEU A 1 92 ? -8.288 9.524 5.885 1.00 85.25 92 LEU A N 1
ATOM 790 C CA . LEU A 1 92 ? -7.512 10.195 4.829 1.00 85.25 92 LEU A CA 1
ATOM 791 C C . LEU A 1 92 ? -6.028 9.808 4.805 1.00 85.25 92 LEU A C 1
ATOM 793 O O . LEU A 1 92 ? -5.458 9.631 3.732 1.00 85.25 92 LEU A O 1
ATOM 797 N N . GLU A 1 93 ? -5.396 9.670 5.970 1.00 84.56 93 GLU A N 1
ATOM 798 C CA . GLU A 1 93 ? -3.972 9.320 6.053 1.00 84.56 93 GLU A CA 1
ATOM 799 C C . GLU A 1 93 ? -3.693 7.920 5.486 1.00 84.56 93 GLU A C 1
ATOM 801 O O . GLU A 1 93 ? -2.740 7.743 4.731 1.00 84.56 93 GLU A O 1
ATOM 806 N N . ILE A 1 94 ? -4.577 6.954 5.763 1.00 86.69 94 ILE A N 1
ATOM 807 C CA . ILE A 1 94 ? -4.502 5.601 5.197 1.00 86.69 94 ILE A CA 1
ATOM 808 C C . ILE A 1 94 ? -4.665 5.666 3.679 1.00 86.69 94 ILE A C 1
ATOM 810 O O . ILE A 1 94 ? -3.858 5.093 2.952 1.00 86.69 94 ILE A O 1
ATOM 814 N N . LYS A 1 95 ? -5.652 6.426 3.186 1.00 86.81 95 LYS A N 1
ATOM 815 C CA . LYS A 1 95 ? -5.856 6.601 1.743 1.00 86.81 95 LYS A CA 1
ATOM 816 C C . LYS A 1 95 ? -4.609 7.145 1.052 1.00 86.81 95 LYS A C 1
ATOM 818 O O . LYS A 1 95 ? -4.208 6.579 0.044 1.00 86.81 95 LYS A O 1
ATOM 823 N N . LYS A 1 96 ? -3.960 8.181 1.600 1.00 86.88 96 LYS A N 1
ATOM 824 C CA . LYS A 1 96 ? -2.709 8.733 1.041 1.00 86.88 96 LYS A CA 1
ATOM 825 C C . LYS A 1 96 ? -1.619 7.664 0.895 1.00 86.88 96 LYS A C 1
ATOM 827 O O . LYS A 1 96 ? -0.963 7.619 -0.140 1.00 86.88 96 LYS A O 1
ATOM 832 N N . MET A 1 97 ? -1.465 6.780 1.883 1.00 88.56 97 MET A N 1
ATOM 833 C CA . MET A 1 97 ? -0.498 5.674 1.821 1.00 88.56 97 MET A CA 1
ATOM 834 C C . MET A 1 97 ? -0.876 4.620 0.773 1.00 88.56 97 MET A C 1
ATOM 836 O O . MET A 1 97 ? -0.003 4.141 0.057 1.00 88.56 97 MET A O 1
ATOM 840 N N . VAL A 1 98 ? -2.166 4.293 0.638 1.00 89.62 98 VAL A N 1
ATOM 841 C CA . VAL A 1 98 ? -2.664 3.378 -0.406 1.00 89.62 98 VAL A CA 1
ATOM 842 C C . VAL A 1 98 ? -2.434 3.964 -1.805 1.00 89.62 98 VAL A C 1
ATOM 844 O O . VAL A 1 98 ? -1.950 3.265 -2.690 1.00 89.62 98 VAL A O 1
ATOM 847 N N . TYR A 1 99 ? -2.715 5.254 -2.008 1.00 88.06 99 TYR A N 1
ATOM 848 C CA . TYR A 1 99 ? -2.426 5.936 -3.274 1.00 88.06 99 TYR A CA 1
ATOM 849 C C . TY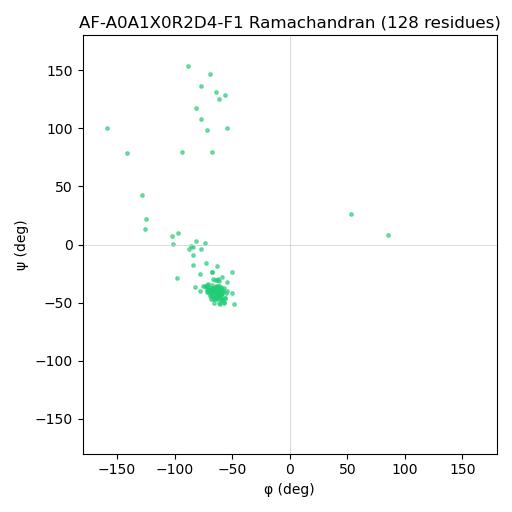R A 1 99 ? -0.932 5.914 -3.600 1.00 88.06 99 TYR A C 1
ATOM 851 O O . TYR A 1 99 ? -0.562 5.591 -4.725 1.00 88.06 99 TYR A O 1
ATOM 859 N N . LEU A 1 100 ? -0.076 6.212 -2.617 1.00 87.50 100 LEU A N 1
ATOM 860 C CA . LEU A 1 100 ? 1.374 6.162 -2.789 1.00 87.50 100 LEU A CA 1
ATOM 861 C C . LEU A 1 100 ? 1.848 4.757 -3.194 1.00 87.50 100 LEU A C 1
ATOM 863 O O . LEU A 1 100 ? 2.650 4.636 -4.116 1.00 87.50 100 LEU A O 1
ATOM 867 N N . TYR A 1 101 ? 1.306 3.708 -2.566 1.00 89.06 101 TYR A N 1
ATOM 868 C CA . TYR A 1 101 ? 1.563 2.315 -2.943 1.00 89.06 101 TYR A CA 1
ATOM 869 C C . TYR A 1 101 ? 1.198 2.044 -4.406 1.00 89.06 101 TYR A C 1
ATOM 871 O O . TYR A 1 101 ? 2.020 1.535 -5.164 1.00 89.06 101 TYR A O 1
ATOM 879 N N . ILE A 1 102 ? -0.011 2.425 -4.832 1.00 88.50 102 ILE A N 1
ATOM 880 C CA . ILE A 1 102 ? -0.476 2.175 -6.203 1.00 88.50 102 ILE A CA 1
ATOM 881 C C . ILE A 1 102 ? 0.390 2.926 -7.215 1.00 88.50 102 ILE A C 1
ATOM 883 O O . ILE A 1 102 ? 0.787 2.336 -8.209 1.00 88.50 102 ILE A O 1
ATOM 887 N N . ILE A 1 103 ? 0.734 4.192 -6.960 1.00 85.69 103 ILE A N 1
ATOM 888 C CA . ILE A 1 103 ? 1.591 4.991 -7.854 1.00 85.69 103 ILE A CA 1
ATOM 889 C C . ILE A 1 103 ? 2.993 4.378 -7.968 1.00 85.69 103 ILE A C 1
ATOM 891 O O . ILE A 1 103 ? 3.544 4.317 -9.068 1.00 85.69 103 ILE A O 1
ATOM 895 N N . ASN A 1 104 ? 3.554 3.894 -6.855 1.00 86.31 104 ASN A N 1
ATOM 896 C CA . ASN A 1 104 ? 4.855 3.226 -6.843 1.00 86.31 104 ASN A CA 1
ATOM 897 C C . ASN A 1 104 ? 4.857 1.973 -7.737 1.00 86.31 104 ASN A C 1
ATOM 899 O O . ASN A 1 104 ? 5.778 1.770 -8.526 1.00 86.31 104 ASN A O 1
ATOM 903 N N . TYR A 1 105 ? 3.792 1.170 -7.664 1.00 86.94 105 TYR A N 1
ATOM 904 C CA . TYR A 1 105 ? 3.649 -0.044 -8.468 1.00 86.94 105 TYR A CA 1
ATOM 905 C C . TYR A 1 105 ? 3.085 0.178 -9.874 1.00 86.94 105 TYR A C 1
ATOM 907 O O . TYR A 1 105 ? 3.288 -0.670 -10.734 1.00 86.94 105 TYR A O 1
ATOM 915 N N . ALA A 1 106 ? 2.439 1.308 -10.162 1.00 84.38 106 ALA A N 1
ATOM 916 C CA . ALA A 1 106 ? 1.856 1.584 -11.476 1.00 84.38 106 ALA A CA 1
ATOM 917 C C . ALA A 1 106 ? 2.905 1.626 -12.595 1.00 84.38 106 ALA A C 1
ATOM 919 O O . ALA A 1 106 ? 2.603 1.276 -13.732 1.00 84.38 106 ALA A O 1
ATOM 920 N N . ARG A 1 107 ? 4.144 2.026 -12.275 1.00 79.56 107 ARG A N 1
ATOM 921 C CA . ARG A 1 107 ? 5.258 2.045 -13.237 1.00 79.56 107 ARG A CA 1
ATOM 922 C C . ARG A 1 107 ? 5.795 0.653 -13.559 1.00 79.56 107 ARG A C 1
ATOM 924 O O . ARG A 1 107 ? 6.231 0.423 -14.678 1.00 79.56 107 ARG A O 1
ATOM 931 N N . THR A 1 108 ? 5.808 -0.246 -12.578 1.00 83.50 108 THR A N 1
ATOM 932 C CA . THR A 1 108 ? 6.424 -1.576 -12.701 1.00 83.50 108 THR A CA 1
ATOM 933 C C . THR A 1 108 ? 5.413 -2.670 -13.036 1.00 83.50 108 THR A C 1
ATOM 935 O O . THR A 1 108 ? 5.776 -3.662 -13.657 1.00 83.50 108 THR A O 1
ATOM 938 N N . LYS A 1 109 ? 4.151 -2.505 -12.626 1.00 85.31 109 LYS A N 1
ATOM 939 C CA . LYS A 1 109 ? 3.059 -3.476 -12.762 1.00 85.31 109 LYS A CA 1
ATOM 940 C C . LYS A 1 109 ? 1.748 -2.739 -13.114 1.00 85.31 109 LYS A C 1
ATOM 942 O O . LYS A 1 109 ? 0.912 -2.514 -12.231 1.00 85.31 109 LYS A O 1
ATOM 947 N N . PRO A 1 110 ? 1.553 -2.344 -14.387 1.00 85.25 110 PRO A N 1
ATOM 948 C CA . PRO A 1 110 ? 0.407 -1.534 -14.813 1.00 85.25 110 PRO A CA 1
ATOM 949 C C . PRO A 1 110 ? -0.948 -2.221 -14.577 1.00 85.25 110 PRO A C 1
ATOM 951 O O . PRO A 1 110 ? -1.914 -1.544 -14.230 1.00 85.25 110 PRO A O 1
ATOM 954 N N . ASP A 1 111 ? -1.018 -3.553 -14.647 1.00 86.06 111 ASP A N 1
ATOM 955 C CA . ASP A 1 111 ? -2.259 -4.315 -14.425 1.00 86.06 111 ASP A CA 1
ATOM 956 C C . ASP A 1 111 ? -2.851 -4.087 -13.025 1.00 86.06 111 ASP A C 1
ATOM 958 O O . ASP A 1 111 ? -4.066 -3.959 -12.855 1.00 86.06 111 ASP A O 1
ATOM 962 N N . MET A 1 112 ? -1.991 -3.952 -12.007 1.00 82.81 112 MET A N 1
ATOM 963 C CA . MET A 1 112 ? -2.434 -3.618 -10.650 1.00 82.81 112 MET A CA 1
ATOM 964 C C . MET A 1 112 ? -3.002 -2.201 -10.564 1.00 82.81 112 MET A C 1
ATOM 966 O O . MET A 1 112 ? -3.966 -1.966 -9.835 1.00 82.81 112 MET A O 1
ATOM 970 N N . ALA A 1 113 ? -2.456 -1.253 -11.325 1.00 83.38 113 ALA A N 1
ATOM 971 C CA . ALA A 1 113 ? -3.003 0.097 -11.375 1.00 83.38 113 ALA A CA 1
ATOM 972 C C . ALA A 1 113 ? -4.392 0.114 -12.027 1.00 83.38 113 ALA A C 1
ATOM 974 O O . ALA A 1 113 ? -5.293 0.765 -11.500 1.00 83.38 113 ALA A O 1
ATOM 975 N N . VAL A 1 114 ? -4.595 -0.649 -13.107 1.00 86.19 114 VAL A N 1
ATOM 976 C CA . VAL A 1 114 ? -5.906 -0.781 -13.767 1.00 86.19 114 VAL A CA 1
ATOM 977 C C . VAL A 1 114 ? -6.954 -1.330 -12.795 1.00 86.19 114 VAL A C 1
ATOM 979 O O . VAL A 1 114 ? -8.017 -0.728 -12.640 1.00 86.19 114 VAL A O 1
ATOM 982 N N . MET A 1 115 ? -6.632 -2.400 -12.060 1.00 84.38 115 MET A N 1
ATOM 983 C CA . MET A 1 115 ? -7.529 -2.955 -11.036 1.00 84.38 115 MET A CA 1
ATOM 984 C C . MET A 1 115 ? -7.872 -1.936 -9.939 1.00 84.38 115 MET A C 1
ATOM 986 O O . MET A 1 115 ? -9.025 -1.830 -9.5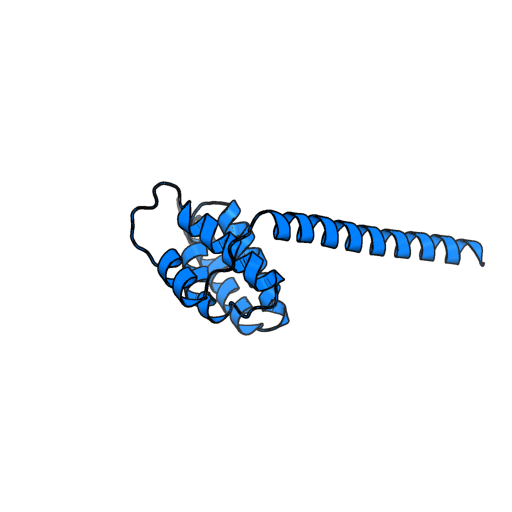12 1.00 84.38 115 MET A O 1
ATOM 990 N N . ALA A 1 116 ? -6.891 -1.146 -9.495 1.00 83.44 116 ALA A N 1
ATOM 991 C CA . ALA A 1 116 ? -7.124 -0.105 -8.501 1.00 83.44 116 ALA A CA 1
ATOM 992 C C . ALA A 1 116 ? -8.032 1.024 -9.027 1.00 83.44 116 ALA A C 1
ATOM 994 O O . ALA A 1 116 ? -8.882 1.513 -8.282 1.00 83.44 116 ALA A O 1
ATOM 995 N N . ILE A 1 117 ? -7.906 1.409 -10.304 1.00 82.50 117 ILE A N 1
ATOM 996 C CA . ILE A 1 117 ? -8.770 2.411 -10.957 1.00 82.50 117 ILE A CA 1
ATOM 997 C C . ILE A 1 117 ? -10.234 1.970 -10.933 1.00 82.50 117 ILE A C 1
ATOM 999 O O . ILE A 1 117 ? -11.100 2.751 -10.529 1.00 82.50 117 ILE A O 1
ATOM 1003 N N . SER A 1 118 ? -10.514 0.712 -11.278 1.00 80.19 118 SER A N 1
ATOM 1004 C CA . SER A 1 118 ? -11.870 0.155 -11.200 1.00 80.19 118 SER A CA 1
ATOM 1005 C C . SER A 1 118 ? -12.450 0.251 -9.781 1.00 80.19 118 SER A C 1
ATOM 1007 O O . SER A 1 118 ? -13.627 0.575 -9.605 1.00 80.19 118 SER A O 1
ATOM 1009 N N . MET A 1 119 ? -11.617 0.056 -8.753 1.00 78.38 119 MET A N 1
ATOM 1010 C CA . MET A 1 119 ? -12.020 0.205 -7.352 1.00 78.38 119 MET A CA 1
ATOM 1011 C C . MET A 1 119 ? -12.299 1.670 -6.975 1.00 78.38 119 MET A C 1
ATOM 1013 O O . MET A 1 119 ? -13.279 1.950 -6.282 1.00 78.38 119 MET A O 1
ATOM 1017 N N . PHE A 1 120 ? -11.494 2.626 -7.454 1.00 74.56 120 PHE A N 1
ATOM 1018 C CA . PHE A 1 120 ? -11.704 4.057 -7.194 1.00 74.56 120 PHE A CA 1
ATOM 1019 C C . PHE A 1 120 ? -13.030 4.573 -7.755 1.00 74.56 120 PHE A C 1
ATOM 1021 O O . PHE A 1 120 ? -13.717 5.343 -7.078 1.00 74.56 120 PHE A O 1
ATOM 1028 N N . ILE A 1 121 ? -13.408 4.123 -8.955 1.00 76.00 121 ILE A N 1
ATOM 1029 C CA . ILE A 1 121 ? -14.695 4.462 -9.577 1.00 76.00 121 ILE A CA 1
ATOM 1030 C C . ILE A 1 121 ? -15.842 3.946 -8.701 1.00 76.00 121 ILE A C 1
ATOM 1032 O O . ILE A 1 121 ? -16.762 4.698 -8.382 1.00 76.00 121 ILE A O 1
ATOM 1036 N N . LYS A 1 122 ? -15.742 2.702 -8.218 1.00 71.38 122 LYS A N 1
ATOM 1037 C CA . LYS A 1 122 ? -16.746 2.093 -7.335 1.00 71.38 122 LYS A CA 1
ATOM 1038 C C . LYS A 1 122 ? -16.884 2.829 -5.996 1.00 71.38 122 LYS A C 1
ATOM 1040 O O . LYS A 1 122 ? -17.999 3.107 -5.572 1.00 71.38 122 LYS A O 1
ATOM 1045 N N . VAL A 1 123 ? -15.771 3.207 -5.360 1.00 66.38 123 VAL A N 1
ATOM 1046 C CA . VAL A 1 123 ? -15.763 3.946 -4.077 1.00 66.38 123 VAL A CA 1
ATOM 1047 C C . VAL A 1 123 ? -16.326 5.370 -4.214 1.00 66.38 123 VAL A C 1
ATOM 1049 O O . VAL A 1 123 ? -16.868 5.917 -3.252 1.00 66.38 123 VAL A O 1
ATOM 1052 N N . LYS A 1 124 ? -16.185 6.000 -5.387 1.00 60.03 124 LYS A N 1
ATOM 1053 C CA . LYS A 1 124 ? -16.791 7.307 -5.690 1.00 60.03 124 LYS A CA 1
ATOM 1054 C C . LYS A 1 124 ? -18.282 7.182 -6.014 1.00 60.03 124 LYS A C 1
ATOM 1056 O O . LYS A 1 124 ? -19.055 8.010 -5.544 1.00 60.03 124 LYS A O 1
ATOM 1061 N N . GLY A 1 125 ? -18.677 6.147 -6.758 1.00 53.88 125 GLY A N 1
ATOM 1062 C CA . GLY A 1 125 ? -20.063 5.917 -7.176 1.00 53.88 125 GLY A CA 1
ATOM 1063 C C . GLY A 1 125 ? -21.036 5.679 -6.019 1.00 53.88 125 GLY A C 1
ATOM 1064 O O . GLY A 1 125 ? -22.180 6.104 -6.092 1.00 53.88 125 GLY A O 1
ATOM 1065 N N . THR A 1 126 ? -20.586 5.095 -4.907 1.00 46.56 126 THR A N 1
ATOM 1066 C CA . THR A 1 126 ? -21.437 4.882 -3.720 1.00 46.56 126 THR A CA 1
ATOM 1067 C C . THR A 1 126 ? -21.664 6.136 -2.872 1.00 46.56 126 THR A C 1
ATOM 1069 O O . THR A 1 126 ? -22.394 6.065 -1.896 1.00 46.56 126 THR A O 1
ATOM 1072 N N . LYS A 1 127 ? -21.037 7.276 -3.193 1.00 47.50 127 LYS A N 1
ATOM 1073 C CA . LYS A 1 127 ? -21.247 8.553 -2.484 1.00 47.50 127 LYS A CA 1
ATOM 1074 C C . LYS A 1 127 ? -22.153 9.537 -3.229 1.00 47.50 127 LYS A C 1
ATOM 1076 O O . LYS A 1 127 ? -22.221 10.692 -2.831 1.00 47.50 127 LYS A O 1
ATOM 1081 N N . ALA A 1 128 ? -22.775 9.116 -4.329 1.00 46.56 128 ALA A N 1
ATOM 1082 C CA . ALA A 1 128 ? -23.620 9.981 -5.152 1.00 46.56 128 ALA A CA 1
ATOM 1083 C C . ALA A 1 128 ? -25.133 9.783 -4.922 1.00 46.56 128 ALA A C 1
ATOM 1085 O O . ALA A 1 128 ? -25.911 10.474 -5.566 1.00 46.56 128 ALA A O 1
ATOM 1086 N N . ASN A 1 129 ? -25.539 8.876 -4.023 1.00 37.56 129 ASN A N 1
ATOM 1087 C CA . ASN A 1 129 ? -26.946 8.532 -3.766 1.00 37.56 129 ASN A CA 1
ATOM 1088 C C . ASN A 1 129 ? -27.374 8.688 -2.290 1.00 37.56 129 ASN A C 1
ATOM 1090 O O . ASN A 1 129 ? -28.356 8.065 -1.904 1.00 37.56 129 ASN A O 1
ATOM 1094 N N . ASP A 1 130 ? -26.669 9.500 -1.496 1.00 36.28 130 ASP A N 1
ATOM 1095 C CA . ASP A 1 130 ? -27.108 9.929 -0.156 1.00 36.28 130 ASP A CA 1
ATOM 1096 C C . ASP A 1 130 ? -26.998 11.455 -0.030 1.00 36.28 130 ASP A C 1
ATOM 1098 O O . ASP A 1 130 ? -25.927 11.993 -0.411 1.00 36.28 130 ASP A O 1
#

Solvent-accessible surface area (backbone atoms only — not comparable to full-atom values): 7600 Å² total; per-residue (Å²): 129,65,66,67,54,53,52,52,49,48,54,53,50,50,51,50,49,49,50,49,49,50,48,49,52,54,50,46,56,54,56,70,75,37,90,52,87,68,56,71,70,57,48,47,54,57,62,69,49,82,68,87,55,94,76,45,57,60,52,42,54,44,49,45,26,50,51,41,35,47,77,72,71,48,89,63,68,89,46,47,73,62,50,59,60,56,57,73,50,90,50,66,71,48,39,53,50,50,52,52,51,44,59,66,39,33,81,80,42,50,69,60,35,54,59,50,51,59,49,53,53,53,67,55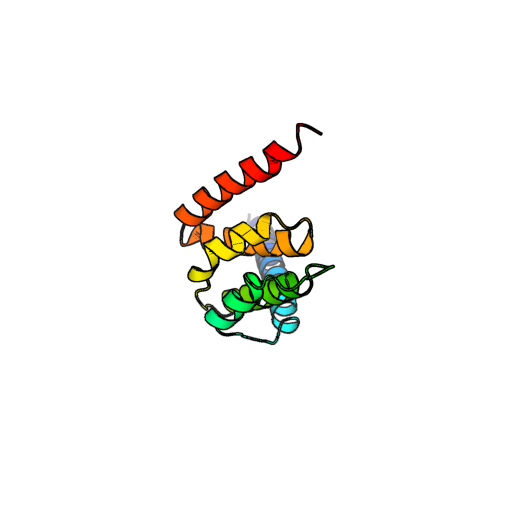,59,73,65,75,84,118

InterPro domains:
  IPR002553 Clathrin/coatomer adaptor, adaptin-like, N-terminal [PF01602] (40-122)
  IPR011989 Armadillo-like helical [G3DSA:1.25.10.10] (32-123)
  IPR016024 Armadillo-type fold [SSF48371] (40-122)
  IPR026739 AP complex subunit beta [PTHR11134] (2-122)

Sequence (130 aa):
MSDAKYFQRGIHIYSHYFFFFFFTNFFFFFFFFFFHVGKIQELRAELTSEKRDQKHQRKKTVMKKIVANMTMGNDMSPLFPDILNVMQVPVLEIKKMVYLYIINYARTKPDMAVMAISMFIKVKGTKAND